Protein AF-A0A7W3MYZ3-F1 (afdb_monomer)

Mean predicted aligned error: 5.36 Å

Structure (mmCIF, N/CA/C/O backbone):
data_AF-A0A7W3MYZ3-F1
#
_entry.id   AF-A0A7W3MYZ3-F1
#
loop_
_atom_site.group_PDB
_atom_site.id
_atom_site.type_symbol
_atom_site.label_atom_id
_atom_site.label_alt_id
_atom_site.label_comp_id
_atom_site.label_asym_id
_atom_site.label_entity_id
_atom_site.label_seq_id
_atom_site.pdbx_PDB_ins_code
_atom_site.Cartn_x
_atom_site.Cartn_y
_atom_site.Cartn_z
_atom_site.occupancy
_atom_site.B_iso_or_equiv
_atom_site.auth_seq_id
_atom_site.auth_comp_id
_atom_site.auth_asym_id
_atom_site.auth_atom_id
_atom_site.pdbx_PDB_model_num
ATOM 1 N N . MET A 1 1 ? -15.641 0.475 -28.339 1.00 59.12 1 MET A N 1
ATOM 2 C CA . MET A 1 1 ? -14.166 0.461 -28.295 1.00 59.12 1 MET A CA 1
ATOM 3 C C . MET A 1 1 ? -13.726 1.706 -27.546 1.00 59.12 1 MET A C 1
ATOM 5 O O . MET A 1 1 ? -14.183 2.783 -27.915 1.00 59.12 1 MET A O 1
ATOM 9 N N . ASN A 1 2 ? -12.982 1.573 -26.448 1.00 84.94 2 ASN A N 1
ATOM 10 C CA . ASN A 1 2 ? -12.611 2.711 -25.605 1.00 84.94 2 ASN A CA 1
ATOM 11 C C . ASN A 1 2 ? -11.213 3.180 -26.030 1.00 84.94 2 ASN A C 1
ATOM 13 O O . ASN A 1 2 ? -10.227 2.579 -25.624 1.00 84.94 2 ASN A O 1
ATOM 17 N N . HIS A 1 3 ? -11.146 4.213 -26.877 1.00 89.25 3 HIS A N 1
ATOM 18 C CA . HIS A 1 3 ? -9.923 4.682 -27.552 1.00 89.25 3 HIS A CA 1
ATOM 19 C C . HIS A 1 3 ? -8.703 4.805 -26.624 1.00 89.25 3 HIS A C 1
ATOM 21 O O . HIS A 1 3 ? -7.592 4.441 -27.004 1.00 89.25 3 HIS A O 1
ATOM 27 N N . TYR A 1 4 ? -8.915 5.255 -25.386 1.00 90.94 4 TYR A N 1
ATOM 28 C CA . TYR A 1 4 ? -7.848 5.376 -24.397 1.00 90.94 4 TYR A CA 1
ATOM 29 C C . TYR A 1 4 ? -7.319 4.028 -23.898 1.00 90.94 4 TYR A C 1
ATOM 31 O O . TYR A 1 4 ? -6.123 3.917 -23.649 1.00 90.94 4 TYR A O 1
ATOM 39 N N . LEU A 1 5 ? -8.169 3.001 -23.789 1.00 90.69 5 LEU A N 1
ATOM 40 C CA . LEU A 1 5 ? -7.732 1.647 -23.437 1.00 90.69 5 LEU A CA 1
ATOM 41 C C . LEU A 1 5 ? -6.911 1.026 -24.569 1.00 90.69 5 LEU A C 1
ATOM 43 O O . LEU A 1 5 ? -5.870 0.434 -24.303 1.00 90.69 5 LEU A O 1
ATOM 47 N N . ASP A 1 6 ? -7.322 1.227 -25.823 1.00 92.56 6 ASP A N 1
ATOM 48 C CA . ASP A 1 6 ? -6.572 0.733 -26.985 1.00 92.56 6 ASP A CA 1
ATOM 49 C C . ASP A 1 6 ? -5.197 1.418 -27.083 1.00 92.56 6 ASP A C 1
ATOM 51 O O . ASP A 1 6 ? -4.174 0.773 -27.317 1.00 92.56 6 ASP A O 1
ATOM 55 N N . GLN A 1 7 ? -5.152 2.732 -26.840 1.00 93.69 7 GLN A N 1
ATOM 56 C CA . GLN A 1 7 ? -3.907 3.494 -26.812 1.00 93.69 7 GLN A CA 1
ATOM 57 C C . GLN A 1 7 ? -3.006 3.093 -25.634 1.00 93.69 7 GLN A C 1
ATOM 59 O O . GLN A 1 7 ? -1.790 2.993 -25.810 1.00 93.69 7 GLN A O 1
ATOM 64 N N . ALA A 1 8 ? -3.579 2.842 -24.454 1.00 87.69 8 ALA A N 1
ATOM 65 C CA . ALA A 1 8 ? -2.843 2.359 -23.290 1.00 87.69 8 ALA A CA 1
ATOM 66 C C . ALA A 1 8 ? -2.246 0.967 -23.543 1.00 87.69 8 ALA A C 1
ATOM 68 O O . ALA A 1 8 ? -1.067 0.753 -23.273 1.00 87.69 8 ALA A O 1
ATOM 69 N N . ALA A 1 9 ? -3.013 0.052 -24.142 1.00 90.56 9 ALA A N 1
ATOM 70 C CA . ALA A 1 9 ? -2.529 -1.275 -24.512 1.00 90.56 9 ALA A CA 1
ATOM 71 C C . ALA A 1 9 ? -1.378 -1.198 -25.528 1.00 90.56 9 ALA A C 1
ATOM 73 O O . ALA A 1 9 ? -0.348 -1.847 -25.351 1.00 90.56 9 ALA A O 1
ATOM 74 N N . ALA A 1 10 ? -1.503 -0.346 -26.550 1.00 92.94 10 ALA A N 1
ATOM 75 C CA . ALA A 1 10 ? -0.436 -0.118 -27.523 1.00 92.94 10 ALA A CA 1
ATOM 76 C C . ALA A 1 10 ? 0.819 0.522 -26.899 1.00 92.94 10 ALA A C 1
ATOM 78 O O . ALA A 1 10 ? 1.926 0.271 -27.364 1.00 92.94 10 ALA A O 1
ATOM 79 N N . LEU A 1 11 ? 0.665 1.355 -25.861 1.00 90.69 11 LEU A N 1
ATOM 80 C CA . LEU A 1 11 ? 1.771 1.909 -25.072 1.00 90.69 11 LEU A CA 1
ATOM 81 C C . LEU A 1 11 ? 2.471 0.846 -24.225 1.00 90.69 11 LEU A C 1
ATOM 83 O O . LEU A 1 11 ? 3.694 0.774 -24.261 1.00 90.69 11 LEU A O 1
ATOM 87 N N . ALA A 1 12 ? 1.711 0.013 -23.520 1.00 85.81 12 ALA A N 1
ATOM 88 C CA . ALA A 1 12 ? 2.263 -1.063 -22.705 1.00 85.81 12 ALA A CA 1
ATOM 89 C C . ALA A 1 12 ? 3.025 -2.088 -23.560 1.00 85.81 12 ALA A C 1
ATOM 91 O O . ALA A 1 12 ? 4.113 -2.510 -23.190 1.00 85.81 12 ALA A O 1
ATOM 92 N N . ALA A 1 13 ? 2.505 -2.423 -24.746 1.00 88.88 13 ALA A N 1
ATOM 93 C CA . ALA A 1 13 ? 3.128 -3.390 -25.651 1.00 88.88 13 ALA A CA 1
ATOM 94 C C . ALA A 1 13 ? 4.485 -2.945 -26.233 1.00 88.88 13 ALA A C 1
ATOM 96 O O . ALA A 1 13 ? 5.215 -3.776 -26.765 1.00 88.88 13 ALA A O 1
ATOM 97 N N . ARG A 1 14 ? 4.812 -1.647 -26.170 1.00 90.00 14 ARG A N 1
ATOM 98 C CA . ARG A 1 14 ? 6.094 -1.082 -26.632 1.00 90.00 14 ARG A CA 1
ATOM 99 C C . ARG A 1 14 ? 6.998 -0.620 -25.491 1.00 90.00 14 ARG A C 1
ATOM 101 O O . ARG A 1 14 ? 7.996 0.039 -25.762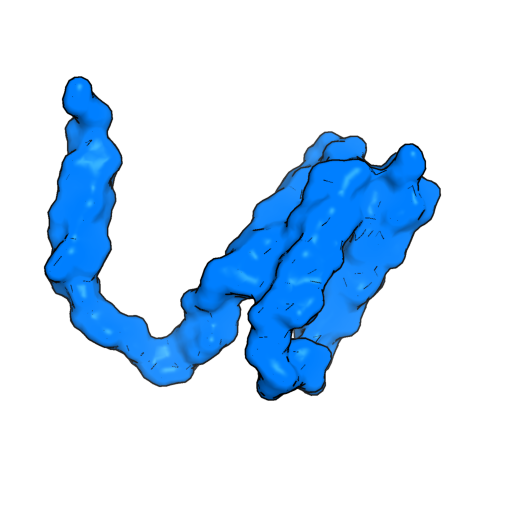 1.00 90.00 14 ARG A O 1
ATOM 108 N N . ALA A 1 15 ? 6.602 -0.857 -24.244 1.00 82.75 15 ALA A N 1
ATOM 109 C CA . ALA A 1 15 ? 7.439 -0.529 -23.106 1.00 82.75 15 ALA A CA 1
ATOM 110 C C . ALA A 1 15 ? 8.611 -1.515 -23.058 1.00 82.75 15 ALA A C 1
ATOM 112 O O . ALA A 1 15 ? 8.406 -2.727 -23.128 1.00 82.75 15 ALA A O 1
ATOM 113 N N . ASP A 1 16 ? 9.824 -0.981 -22.956 1.00 85.12 16 ASP A N 1
ATOM 114 C CA . ASP A 1 16 ? 11.001 -1.782 -22.639 1.00 85.12 16 ASP A CA 1
ATOM 115 C C . ASP A 1 16 ? 10.949 -2.242 -21.173 1.00 85.12 16 ASP A C 1
ATOM 117 O O . ASP A 1 16 ? 10.148 -1.743 -20.373 1.00 85.12 16 ASP A O 1
ATOM 121 N N . GLU A 1 17 ? 11.827 -3.182 -20.820 1.00 81.94 17 GLU A N 1
ATOM 122 C CA . GLU A 1 17 ? 11.972 -3.656 -19.444 1.00 81.94 17 GLU A CA 1
ATOM 123 C C . GLU A 1 17 ? 12.165 -2.461 -18.488 1.00 81.94 17 GLU A C 1
ATOM 125 O O . GLU A 1 17 ? 12.996 -1.581 -18.761 1.00 81.94 17 GLU A O 1
ATOM 130 N N . PRO A 1 18 ? 11.413 -2.388 -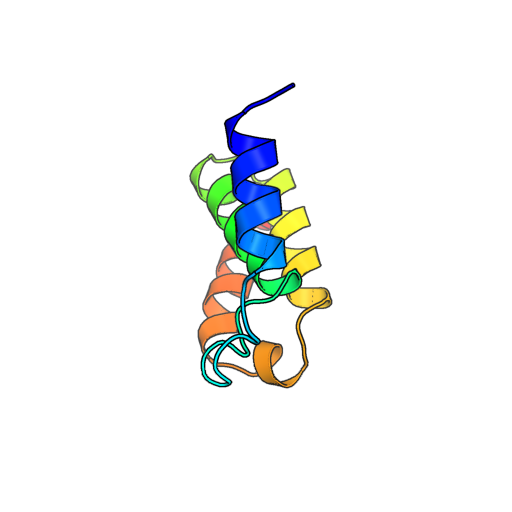17.375 1.00 80.81 18 PRO A N 1
ATOM 131 C CA . PRO A 1 18 ? 11.570 -1.301 -16.426 1.00 80.81 18 PRO A CA 1
ATOM 132 C C . PRO A 1 18 ? 12.998 -1.280 -15.860 1.00 80.81 18 PRO A C 1
ATOM 134 O O . PRO A 1 18 ? 13.629 -2.329 -15.693 1.00 80.81 18 PRO A O 1
ATOM 137 N N . PRO A 1 19 ? 13.536 -0.093 -15.530 1.00 86.06 19 PRO A N 1
ATOM 138 C CA . PRO A 1 19 ? 14.862 -0.012 -14.941 1.00 86.06 19 PRO A CA 1
ATOM 139 C C . PRO A 1 19 ? 14.895 -0.766 -13.598 1.00 86.06 19 PRO A C 1
ATOM 141 O O . PRO A 1 19 ? 13.929 -0.679 -12.833 1.00 86.06 19 PRO A O 1
ATOM 144 N N . PRO A 1 20 ? 16.011 -1.438 -13.242 1.00 85.62 20 PRO A N 1
ATOM 145 C CA . PRO A 1 20 ? 16.100 -2.240 -12.016 1.00 85.62 20 PRO A CA 1
ATOM 146 C C . PRO A 1 20 ? 15.783 -1.478 -10.720 1.00 85.62 20 PRO A C 1
ATOM 148 O O . PRO A 1 20 ? 15.381 -2.074 -9.728 1.00 85.62 20 PRO A O 1
ATOM 151 N N . SER A 1 21 ? 15.919 -0.149 -10.717 1.00 87.00 21 SER A N 1
ATOM 152 C CA . SER A 1 21 ? 15.564 0.712 -9.581 1.00 87.00 21 SER A CA 1
ATOM 153 C C . SER A 1 21 ? 14.067 0.721 -9.236 1.00 87.00 21 SER A C 1
ATOM 155 O O . SER A 1 21 ? 13.689 1.257 -8.195 1.00 87.00 21 SER A O 1
ATOM 157 N N . VAL A 1 22 ? 13.220 0.143 -10.089 1.00 88.12 22 VAL A N 1
ATOM 158 C CA . VAL A 1 22 ? 11.756 0.085 -9.953 1.00 88.12 22 VAL A CA 1
ATOM 159 C C . VAL A 1 22 ? 11.308 -1.305 -9.461 1.00 88.12 22 VAL A C 1
ATOM 161 O O . VAL A 1 22 ? 10.147 -1.676 -9.586 1.00 88.12 22 VAL A O 1
ATOM 164 N N 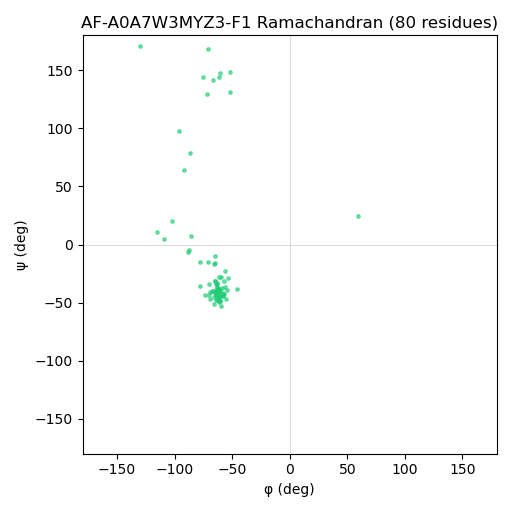. TYR A 1 23 ? 12.222 -2.074 -8.852 1.00 84.81 23 TYR A N 1
ATOM 165 C CA . TYR A 1 23 ? 11.989 -3.435 -8.339 1.00 84.81 23 TYR A CA 1
ATOM 166 C C . TYR A 1 23 ? 10.788 -3.555 -7.379 1.00 84.81 23 TYR A C 1
ATOM 168 O O . TYR A 1 23 ? 10.129 -4.592 -7.325 1.00 84.81 23 TYR A O 1
ATOM 176 N N . TRP A 1 24 ? 10.465 -2.475 -6.665 1.00 86.38 24 TRP A N 1
ATOM 177 C CA . TRP A 1 24 ? 9.355 -2.372 -5.714 1.00 86.38 24 TRP A CA 1
ATOM 178 C C . TRP A 1 24 ? 7.976 -2.176 -6.366 1.00 86.38 24 TRP A C 1
ATOM 180 O O . TRP A 1 24 ? 6.954 -2.373 -5.712 1.00 86.38 24 TRP A O 1
ATOM 190 N N . TYR A 1 25 ? 7.921 -1.813 -7.649 1.00 89.38 25 TYR A N 1
ATOM 191 C CA . TYR A 1 25 ? 6.690 -1.474 -8.366 1.00 89.38 25 TYR A CA 1
ATOM 192 C C . TYR A 1 25 ? 6.037 -2.731 -8.952 1.00 89.38 25 TYR A C 1
ATOM 194 O O . TYR A 1 25 ? 6.169 -3.046 -10.135 1.00 89.38 25 TYR A O 1
ATOM 202 N N . ASN A 1 26 ? 5.338 -3.479 -8.103 1.00 90.00 26 ASN A N 1
ATOM 203 C CA . ASN A 1 26 ? 4.691 -4.736 -8.470 1.00 90.00 26 ASN A CA 1
ATOM 204 C C . ASN A 1 26 ? 3.223 -4.787 -8.023 1.00 90.00 26 ASN A C 1
ATOM 206 O O . ASN A 1 26 ? 2.731 -3.914 -7.311 1.00 90.00 26 ASN A O 1
ATOM 210 N N . GLU A 1 27 ? 2.500 -5.810 -8.472 1.00 93.75 27 GLU A N 1
ATOM 211 C CA . GLU A 1 27 ? 1.074 -5.972 -8.170 1.00 93.75 27 GLU A CA 1
ATOM 212 C C . GLU A 1 27 ? 0.756 -6.020 -6.656 1.00 93.75 27 GLU A C 1
ATOM 214 O O . GLU A 1 27 ? -0.186 -5.338 -6.240 1.00 93.75 27 GLU A O 1
ATOM 219 N N . PRO A 1 28 ? 1.517 -6.731 -5.797 1.00 95.56 28 PRO A N 1
ATOM 220 C CA . PRO A 1 28 ? 1.329 -6.665 -4.344 1.00 95.56 28 PRO A CA 1
ATOM 221 C C . PRO A 1 28 ? 1.458 -5.250 -3.767 1.00 95.56 28 PRO A C 1
ATOM 223 O O . PRO A 1 28 ? 0.637 -4.837 -2.948 1.00 95.56 28 PRO A O 1
ATOM 226 N N . PHE A 1 29 ? 2.440 -4.472 -4.232 1.00 95.00 29 PHE A N 1
ATOM 227 C CA . PHE A 1 29 ? 2.579 -3.070 -3.841 1.00 95.00 29 PHE A CA 1
ATOM 228 C C . PHE A 1 29 ? 1.342 -2.249 -4.232 1.00 95.00 29 PHE A C 1
ATOM 230 O O . PHE A 1 29 ? 0.829 -1.486 -3.415 1.00 95.00 29 PHE A O 1
ATOM 237 N N . PHE A 1 30 ? 0.782 -2.456 -5.429 1.00 95.62 30 PHE A N 1
ATOM 238 C CA . PHE A 1 30 ? -0.456 -1.778 -5.830 1.00 95.62 30 PHE A CA 1
ATOM 239 C C . PHE A 1 30 ? -1.661 -2.124 -4.969 1.00 95.62 30 PHE A C 1
ATOM 241 O O . PHE A 1 30 ? -2.462 -1.231 -4.691 1.00 95.62 30 PHE A O 1
ATOM 248 N N . HIS A 1 31 ? -1.789 -3.372 -4.520 1.00 97.38 31 HIS A N 1
ATOM 249 C CA . HIS A 1 31 ? -2.862 -3.751 -3.604 1.00 97.38 31 HIS A CA 1
ATOM 250 C C . HIS A 1 31 ? -2.817 -2.923 -2.317 1.00 97.38 31 HIS A C 1
ATOM 252 O O . HIS A 1 31 ? -3.845 -2.382 -1.907 1.00 97.38 31 HIS A O 1
ATOM 258 N N . VAL A 1 32 ? -1.623 -2.728 -1.746 1.00 97.62 32 VAL A N 1
ATOM 259 C CA . VAL A 1 32 ? -1.443 -1.857 -0.577 1.00 97.62 32 VAL A CA 1
ATOM 260 C C . VAL A 1 32 ? -1.849 -0.419 -0.896 1.00 97.62 32 VAL A C 1
ATOM 262 O O . VAL A 1 32 ? -2.667 0.150 -0.179 1.00 97.62 32 VAL A O 1
ATOM 265 N N . GLN A 1 33 ? -1.361 0.157 -1.999 1.00 97.81 33 GLN A N 1
ATOM 266 C CA . GLN A 1 33 ? -1.672 1.546 -2.362 1.00 97.81 33 GLN A CA 1
ATOM 267 C C . GLN A 1 33 ? -3.176 1.781 -2.599 1.00 97.81 33 GLN A C 1
ATOM 269 O O . GLN A 1 33 ? -3.711 2.813 -2.196 1.00 97.81 33 GLN A O 1
ATOM 274 N N . ILE A 1 34 ? -3.879 0.825 -3.216 1.00 98.38 34 ILE A N 1
ATOM 275 C CA . ILE A 1 34 ? -5.339 0.884 -3.389 1.00 98.38 34 ILE A CA 1
ATOM 276 C C . ILE A 1 34 ? -6.044 0.761 -2.032 1.00 98.38 34 ILE A C 1
ATOM 278 O O . ILE A 1 34 ? -7.007 1.480 -1.766 1.00 98.38 34 ILE A O 1
ATOM 282 N N . GLY A 1 35 ? -5.549 -0.107 -1.151 1.00 98.50 35 GLY A N 1
ATOM 283 C CA . GLY A 1 35 ? -6.050 -0.234 0.211 1.00 98.50 35 GLY A CA 1
ATOM 284 C C . GLY A 1 35 ? -5.905 1.052 1.034 1.00 98.50 35 GLY A C 1
ATOM 285 O O . GLY A 1 35 ? -6.847 1.432 1.727 1.00 98.50 35 GLY A O 1
ATOM 286 N N . LEU A 1 36 ? -4.794 1.782 0.891 1.00 98.62 36 LEU A N 1
ATOM 287 C CA . LEU A 1 36 ? -4.618 3.107 1.503 1.00 98.62 36 LEU A CA 1
ATOM 288 C C . LEU A 1 36 ? -5.628 4.128 0.962 1.00 98.62 36 LEU A C 1
ATOM 290 O O . LEU A 1 36 ? -6.219 4.874 1.735 1.00 98.62 36 LEU A O 1
ATOM 294 N N . ALA A 1 37 ? -5.907 4.115 -0.343 1.00 98.62 37 ALA A N 1
ATOM 295 C CA . ALA A 1 37 ? -6.941 4.979 -0.914 1.00 98.62 37 ALA A CA 1
ATOM 296 C C . ALA A 1 37 ? -8.345 4.650 -0.365 1.00 98.62 37 ALA A C 1
ATOM 298 O O . ALA A 1 37 ? -9.141 5.554 -0.110 1.00 98.62 37 ALA A O 1
ATOM 299 N N . HIS A 1 38 ? -8.653 3.367 -0.141 1.00 98.62 38 HIS A N 1
ATOM 300 C CA . HIS A 1 38 ? -9.882 2.961 0.548 1.00 98.62 38 HIS A CA 1
ATOM 301 C C . HIS A 1 38 ? -9.914 3.440 2.006 1.00 98.62 38 HIS A C 1
ATOM 303 O O . HIS A 1 38 ? -10.970 3.865 2.479 1.00 98.62 38 HIS A O 1
ATOM 309 N N . LEU A 1 39 ? -8.778 3.402 2.708 1.00 98.56 39 LEU A N 1
ATOM 310 C CA . LEU A 1 39 ? -8.659 3.874 4.088 1.00 98.56 39 LEU A CA 1
ATOM 311 C C . LEU A 1 39 ? -8.955 5.375 4.190 1.00 98.56 39 LEU A C 1
ATOM 313 O O . LEU A 1 39 ? -9.787 5.772 5.005 1.00 98.56 39 LEU A O 1
ATOM 317 N N . ASP A 1 40 ? -8.360 6.183 3.310 1.00 98.31 40 ASP A N 1
ATOM 318 C CA . ASP A 1 40 ? -8.610 7.629 3.220 1.00 98.31 40 ASP A CA 1
ATOM 319 C C . ASP A 1 40 ? -10.078 7.950 2.886 1.00 98.31 40 ASP A C 1
ATOM 321 O O . ASP A 1 40 ? -10.611 8.983 3.289 1.00 98.31 40 ASP A O 1
ATOM 325 N N . ALA A 1 41 ? -10.761 7.045 2.181 1.00 98.38 41 ALA A N 1
ATOM 326 C CA . ALA A 1 41 ? -12.188 7.136 1.881 1.00 98.38 41 ALA A CA 1
ATOM 327 C C . ALA A 1 41 ? -13.100 6.572 2.993 1.00 98.38 41 ALA A C 1
ATOM 329 O O . ALA A 1 41 ? -14.311 6.461 2.784 1.00 98.38 41 ALA A O 1
ATOM 330 N N . HIS A 1 42 ? -12.550 6.194 4.155 1.00 98.19 42 HIS A N 1
ATOM 331 C CA . HIS A 1 42 ? -13.260 5.556 5.274 1.00 98.19 42 HIS A CA 1
ATOM 332 C C . HIS A 1 42 ? -13.944 4.221 4.914 1.00 98.19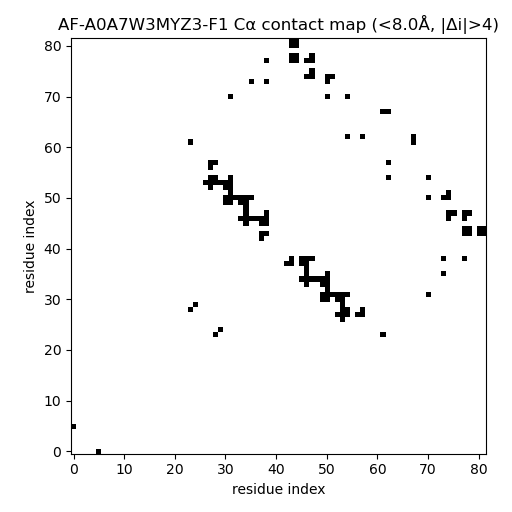 42 HIS A C 1
ATOM 334 O O . HIS A 1 42 ? -14.900 3.787 5.559 1.00 98.19 42 HIS A O 1
ATOM 340 N N . GLN A 1 43 ? -13.457 3.538 3.877 1.00 98.62 43 GLN A N 1
ATOM 341 C CA . GLN A 1 43 ? -13.933 2.226 3.435 1.00 98.62 43 GLN A CA 1
ATOM 342 C C . GLN A 1 43 ? -13.118 1.126 4.123 1.00 98.62 43 GLN A C 1
ATOM 344 O O . GLN A 1 43 ? -12.367 0.382 3.495 1.00 98.62 43 GLN A O 1
ATOM 349 N N . TYR A 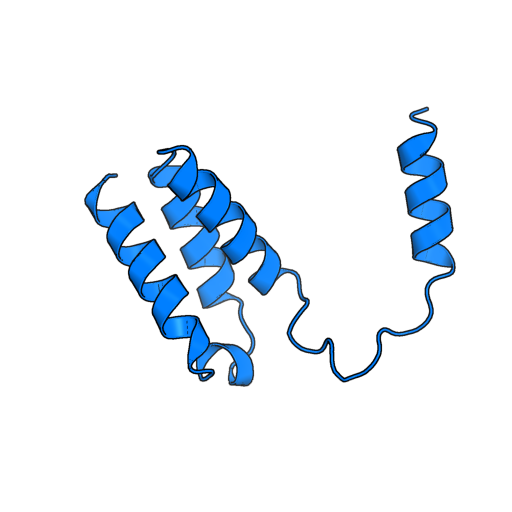1 44 ? -13.245 1.056 5.449 1.00 98.44 44 TYR A N 1
ATOM 350 C CA . TYR A 1 44 ? -12.327 0.322 6.326 1.00 98.44 44 TYR A CA 1
ATOM 351 C C . TYR A 1 44 ? -12.204 -1.175 6.025 1.00 98.44 44 TYR A C 1
ATOM 353 O O . TYR A 1 44 ? -11.107 -1.724 6.076 1.00 98.44 44 TYR A O 1
ATOM 361 N N . ARG A 1 45 ? -13.305 -1.838 5.647 1.00 98.56 45 ARG A N 1
ATOM 362 C CA . ARG A 1 45 ? -13.285 -3.265 5.288 1.00 98.56 45 ARG A CA 1
ATOM 363 C C . ARG A 1 45 ? -12.471 -3.508 4.018 1.00 98.56 45 ARG A C 1
ATOM 365 O O . ARG A 1 45 ? -11.563 -4.327 4.028 1.00 98.56 45 ARG A O 1
ATOM 372 N N . GLN A 1 46 ? -12.760 -2.755 2.956 1.00 98.56 46 GLN A N 1
ATOM 373 C CA . GLN A 1 46 ? -12.025 -2.841 1.693 1.00 98.56 46 GLN A CA 1
ATOM 374 C C . GLN A 1 46 ? -10.552 -2.474 1.881 1.00 98.56 46 GLN A C 1
ATOM 376 O O . GLN A 1 46 ? -9.683 -3.115 1.298 1.00 98.56 46 GLN A O 1
ATOM 381 N N . ALA A 1 47 ? -10.271 -1.473 2.719 1.00 98.69 47 ALA A N 1
ATOM 382 C CA . ALA A 1 47 ? -8.913 -1.099 3.075 1.00 98.69 47 ALA A CA 1
ATOM 383 C C . ALA A 1 47 ? -8.168 -2.260 3.746 1.00 98.69 47 ALA A C 1
ATOM 385 O O . ALA A 1 47 ? -7.101 -2.648 3.275 1.00 98.69 47 ALA A O 1
ATOM 386 N N . ALA A 1 48 ? -8.743 -2.856 4.795 1.00 98.69 48 ALA A N 1
ATOM 387 C CA . ALA A 1 48 ? -8.122 -3.963 5.514 1.00 98.69 48 ALA A CA 1
ATOM 388 C C . ALA A 1 48 ? -7.863 -5.172 4.602 1.00 98.69 48 ALA A C 1
ATOM 390 O O . ALA A 1 48 ? -6.770 -5.736 4.642 1.00 98.69 48 ALA A O 1
ATOM 391 N N . ASP A 1 49 ? -8.834 -5.534 3.758 1.00 98.56 49 ASP A N 1
ATOM 392 C CA . ASP A 1 49 ? -8.713 -6.665 2.834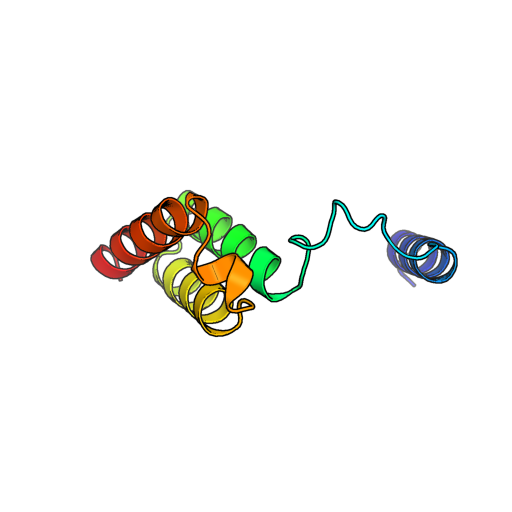 1.00 98.56 49 ASP A CA 1
ATOM 393 C C . ASP A 1 49 ? -7.594 -6.431 1.803 1.00 98.56 49 ASP A C 1
ATOM 395 O O . ASP A 1 49 ? -6.741 -7.296 1.598 1.00 98.56 49 ASP A O 1
ATOM 399 N N . MET A 1 50 ? -7.551 -5.243 1.191 1.00 98.44 50 MET A N 1
ATOM 400 C CA . MET A 1 50 ? -6.566 -4.903 0.158 1.00 98.44 50 MET A CA 1
ATOM 401 C C . MET A 1 50 ? -5.149 -4.743 0.718 1.00 98.44 50 MET A C 1
ATOM 403 O O . MET A 1 50 ? -4.199 -5.255 0.123 1.00 98.44 50 MET A O 1
ATOM 407 N N . ILE A 1 51 ? -4.992 -4.072 1.867 1.00 98.44 51 ILE A N 1
ATOM 408 C CA . ILE A 1 51 ? -3.676 -3.899 2.502 1.00 98.44 51 ILE A CA 1
ATOM 409 C C . ILE A 1 51 ? -3.135 -5.257 2.961 1.00 98.44 51 ILE A C 1
ATOM 411 O O . ILE A 1 51 ? -1.976 -5.565 2.690 1.00 98.44 51 ILE A O 1
ATOM 415 N N . ALA A 1 52 ? -3.963 -6.095 3.598 1.00 98.25 52 ALA A N 1
ATOM 416 C CA . ALA A 1 52 ? -3.541 -7.424 4.034 1.00 98.25 52 ALA A CA 1
ATOM 417 C C . ALA A 1 52 ? -3.120 -8.306 2.851 1.00 98.25 52 ALA A C 1
ATOM 419 O O . ALA A 1 52 ? -2.041 -8.890 2.883 1.00 98.25 52 ALA A O 1
ATOM 420 N N . ALA A 1 53 ? -3.924 -8.349 1.782 1.00 98.06 53 ALA A N 1
ATOM 421 C CA . ALA A 1 53 ? -3.599 -9.129 0.590 1.00 98.06 53 ALA A CA 1
ATOM 422 C C . ALA A 1 53 ? -2.288 -8.669 -0.068 1.00 98.06 53 ALA A C 1
ATOM 424 O O . ALA A 1 53 ? -1.474 -9.499 -0.476 1.00 98.06 53 ALA A O 1
ATOM 425 N N . GLY A 1 54 ? -2.063 -7.354 -0.147 1.00 97.44 54 GLY A N 1
ATOM 426 C CA . GLY A 1 54 ? -0.824 -6.794 -0.678 1.00 97.44 54 GLY A CA 1
ATOM 427 C C . GLY A 1 54 ? 0.396 -7.164 0.165 1.00 97.44 54 GLY A C 1
ATOM 428 O O . GLY A 1 54 ? 1.390 -7.635 -0.383 1.00 97.44 54 GLY A O 1
ATOM 429 N N . LEU A 1 55 ? 0.309 -7.014 1.491 1.00 96.94 55 LEU A N 1
ATOM 430 C CA . LEU A 1 55 ? 1.392 -7.369 2.411 1.00 96.94 55 LEU A CA 1
ATOM 431 C C . LEU A 1 55 ? 1.715 -8.867 2.379 1.00 96.94 55 LEU A C 1
ATOM 433 O O . LEU A 1 55 ? 2.886 -9.224 2.279 1.00 96.94 55 LEU A O 1
ATOM 437 N N . ASP A 1 56 ? 0.707 -9.741 2.388 1.00 97.12 56 ASP A N 1
ATOM 438 C CA . ASP A 1 56 ? 0.908 -11.196 2.356 1.00 97.12 56 ASP A CA 1
ATOM 439 C C . ASP A 1 56 ? 1.578 -11.666 1.053 1.00 97.12 56 ASP A C 1
ATOM 441 O O . ASP A 1 56 ? 2.377 -12.607 1.061 1.00 97.12 56 ASP A O 1
ATOM 445 N N . ALA A 1 57 ? 1.281 -11.000 -0.067 1.00 96.56 57 ALA A N 1
ATOM 446 C CA . ALA A 1 57 ? 1.828 -11.330 -1.380 1.00 96.56 57 ALA A CA 1
ATOM 447 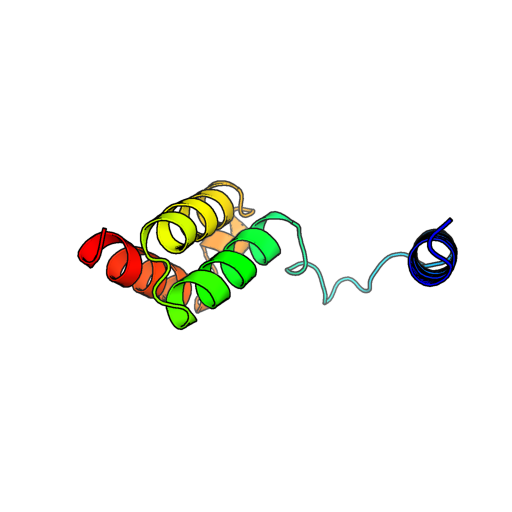C C . ALA A 1 57 ? 3.169 -10.638 -1.694 1.00 96.56 57 ALA A C 1
ATOM 449 O O . ALA A 1 57 ? 3.778 -10.933 -2.727 1.00 96.56 57 ALA A O 1
ATOM 450 N N . MET A 1 58 ? 3.649 -9.718 -0.847 1.00 94.81 58 MET A N 1
ATOM 451 C CA . MET A 1 58 ? 4.901 -9.005 -1.105 1.00 94.81 58 MET A CA 1
ATOM 452 C C . MET A 1 58 ? 6.125 -9.943 -1.057 1.00 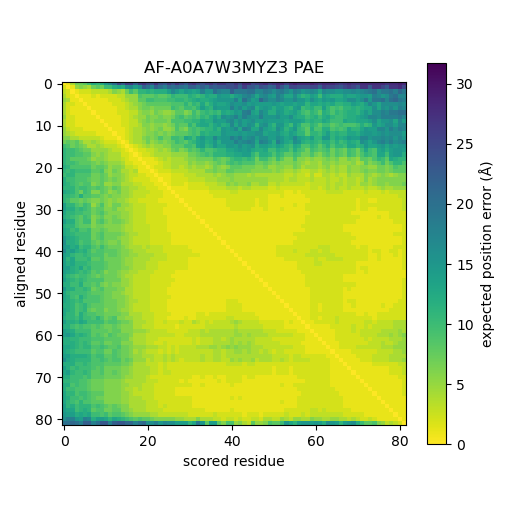94.81 58 MET A C 1
ATOM 454 O O . MET A 1 58 ? 6.232 -10.805 -0.171 1.00 94.81 58 MET A O 1
ATOM 458 N N . PRO A 1 59 ? 7.111 -9.738 -1.957 1.00 93.88 59 PRO A N 1
ATOM 459 C CA . PRO A 1 59 ? 8.412 -10.392 -1.863 1.00 93.88 59 PRO A CA 1
ATOM 460 C C . PRO A 1 59 ? 9.044 -10.202 -0.483 1.00 93.88 59 PRO A C 1
ATOM 462 O O . PRO A 1 59 ? 8.857 -9.169 0.156 1.00 93.88 59 PRO A O 1
ATOM 465 N N . GLN A 1 60 ? 9.821 -11.186 -0.029 1.00 92.12 60 GLN A N 1
ATOM 466 C CA . GLN A 1 60 ? 10.436 -11.147 1.302 1.00 92.12 60 GLN A CA 1
ATOM 467 C C . GLN A 1 60 ? 11.281 -9.883 1.523 1.00 92.12 60 GLN A C 1
ATOM 469 O O . GLN A 1 60 ? 11.096 -9.209 2.527 1.00 92.12 60 GLN A O 1
ATOM 474 N N . GLU A 1 61 ? 12.131 -9.524 0.560 1.00 90.81 61 GLU A N 1
ATOM 475 C CA . GLU A 1 61 ? 12.955 -8.308 0.623 1.00 90.81 61 GLU A CA 1
ATOM 476 C C . GLU A 1 61 ? 12.111 -7.042 0.827 1.00 90.81 61 GLU A C 1
ATOM 478 O O . GLU A 1 61 ? 12.505 -6.135 1.551 1.00 90.81 61 GLU A O 1
ATOM 483 N N . HIS A 1 62 ? 10.923 -6.991 0.221 1.00 91.44 62 HIS A N 1
ATOM 484 C CA . HIS A 1 62 ? 10.024 -5.854 0.371 1.00 91.44 62 HIS A CA 1
ATOM 485 C C . HIS A 1 62 ? 9.385 -5.852 1.751 1.00 91.44 62 HIS A C 1
ATOM 487 O O . HIS A 1 62 ? 9.349 -4.803 2.373 1.00 91.44 62 HIS A O 1
ATOM 493 N N . ARG A 1 63 ? 8.935 -7.016 2.244 1.00 89.38 63 ARG A N 1
ATOM 494 C CA . ARG A 1 63 ? 8.355 -7.167 3.590 1.00 89.38 63 ARG A CA 1
ATOM 495 C C . ARG A 1 63 ? 9.319 -6.770 4.708 1.00 89.38 63 ARG A C 1
ATOM 497 O O . ARG A 1 63 ? 8.873 -6.351 5.767 1.00 89.38 63 ARG A O 1
ATOM 504 N N . GLU A 1 64 ? 10.619 -6.898 4.472 1.00 91.50 64 GLU A N 1
ATOM 505 C CA . GLU A 1 64 ? 11.675 -6.523 5.419 1.00 91.50 64 GLU A CA 1
ATOM 506 C C . GLU A 1 64 ? 12.096 -5.047 5.306 1.00 91.50 64 GLU A C 1
ATOM 508 O O . GLU A 1 64 ? 12.907 -4.571 6.103 1.00 91.50 64 GLU A O 1
ATOM 513 N N . ALA A 1 65 ? 11.562 -4.303 4.335 1.00 92.12 65 ALA A N 1
ATOM 514 C CA . ALA A 1 65 ? 11.896 -2.901 4.156 1.00 92.12 65 ALA A CA 1
ATOM 515 C C . ALA A 1 65 ? 11.221 -2.013 5.213 1.00 92.12 65 ALA A C 1
ATOM 517 O O . ALA A 1 65 ? 10.064 -2.209 5.577 1.00 92.12 65 ALA A O 1
ATOM 518 N N . GLU A 1 66 ? 11.918 -0.965 5.656 1.00 92.50 66 GLU A N 1
ATOM 519 C CA . GLU A 1 66 ? 11.459 -0.085 6.747 1.00 92.50 66 GLU A CA 1
ATOM 520 C C . GLU A 1 66 ? 10.093 0.567 6.482 1.00 92.50 66 GLU A C 1
ATOM 522 O O . GLU A 1 66 ? 9.321 0.817 7.405 1.00 92.50 66 GLU A O 1
ATOM 527 N N . TRP A 1 67 ? 9.770 0.831 5.216 1.00 88.38 67 TRP A N 1
ATOM 528 C CA . TRP A 1 67 ? 8.510 1.466 4.836 1.00 88.38 67 TRP A CA 1
ATOM 529 C C . TRP A 1 67 ? 7.284 0.561 5.015 1.00 88.38 67 TRP A C 1
ATOM 531 O O . TRP A 1 67 ? 6.170 1.083 5.037 1.00 88.38 67 TRP A O 1
ATOM 541 N N . VAL A 1 68 ? 7.460 -0.755 5.191 1.00 95.19 68 VAL A N 1
ATOM 542 C CA . VAL A 1 68 ? 6.357 -1.701 5.437 1.00 95.19 68 VAL A CA 1
ATOM 543 C C . VAL A 1 68 ? 5.661 -1.438 6.762 1.00 95.19 68 VAL A C 1
ATOM 545 O O . VAL A 1 68 ? 4.444 -1.596 6.835 1.00 95.19 68 VAL A O 1
ATOM 548 N N . ALA A 1 69 ? 6.385 -0.942 7.767 1.00 96.31 69 ALA A N 1
ATOM 549 C CA . ALA A 1 69 ? 5.802 -0.597 9.061 1.00 96.31 69 ALA A CA 1
ATOM 550 C C . ALA A 1 69 ? 4.619 0.382 8.918 1.00 96.31 69 ALA A C 1
ATOM 552 O O . ALA A 1 69 ? 3.580 0.194 9.543 1.00 96.31 69 ALA A O 1
ATOM 553 N N . ASN A 1 70 ? 4.711 1.359 8.006 1.00 96.94 70 ASN A N 1
ATOM 554 C CA . ASN A 1 70 ? 3.615 2.302 7.743 1.00 96.94 70 ASN A CA 1
ATOM 555 C C . ASN A 1 70 ? 2.357 1.604 7.193 1.00 96.94 70 ASN A C 1
ATOM 557 O O . ASN A 1 70 ? 1.232 2.033 7.441 1.00 96.94 70 ASN A O 1
ATOM 561 N N . TYR A 1 71 ? 2.533 0.533 6.418 1.00 97.25 71 TYR A N 1
ATOM 562 C CA . TYR A 1 71 ? 1.428 -0.237 5.850 1.00 97.25 71 TYR A CA 1
ATOM 563 C C . TYR A 1 71 ? 0.799 -1.171 6.881 1.00 97.25 71 TYR A C 1
ATOM 565 O O . TYR A 1 71 ? -0.419 -1.340 6.889 1.00 97.25 71 TYR A O 1
ATOM 573 N N . GLU A 1 72 ? 1.601 -1.735 7.781 1.00 97.81 72 GLU A N 1
ATOM 574 C CA . GLU A 1 72 ? 1.109 -2.505 8.925 1.00 97.81 72 GLU A CA 1
ATOM 575 C C . GLU A 1 72 ? 0.309 -1.622 9.893 1.00 97.81 72 GLU A C 1
ATOM 577 O O . GLU A 1 72 ? -0.766 -2.020 10.344 1.00 97.81 72 GLU A O 1
ATOM 582 N N . GLU A 1 73 ? 0.772 -0.396 10.149 1.00 98.38 73 GLU A N 1
ATOM 583 C CA . GLU A 1 73 ? 0.032 0.608 10.921 1.00 98.38 73 GLU A CA 1
ATOM 584 C C . GLU A 1 73 ? -1.295 0.978 10.247 1.00 98.38 73 GLU A C 1
ATOM 586 O O . GLU A 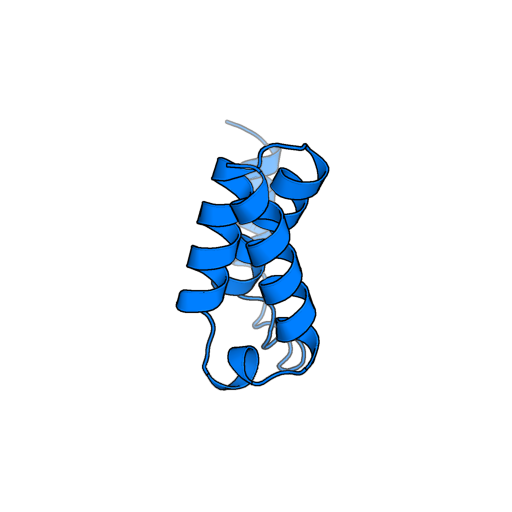1 73 ? -2.341 1.002 10.900 1.00 98.38 73 GLU A O 1
ATOM 591 N N . ALA A 1 74 ? -1.289 1.201 8.930 1.00 98.38 74 ALA A N 1
ATOM 592 C CA . ALA A 1 74 ? -2.509 1.464 8.172 1.00 98.38 74 ALA A CA 1
ATOM 593 C C . ALA A 1 74 ? -3.487 0.275 8.205 1.00 98.38 74 ALA A C 1
ATOM 595 O O . ALA A 1 74 ? -4.698 0.470 8.328 1.00 98.38 74 ALA A O 1
ATOM 596 N N . LEU A 1 75 ? -2.979 -0.961 8.145 1.00 98.50 75 LEU A N 1
ATOM 597 C CA . LEU A 1 75 ? -3.788 -2.171 8.287 1.00 98.50 75 LEU A CA 1
ATOM 598 C C . LEU A 1 75 ? -4.411 -2.277 9.682 1.00 98.50 75 LEU A C 1
ATOM 600 O O . LEU A 1 75 ? -5.586 -2.629 9.799 1.00 98.50 75 LEU A O 1
ATOM 604 N N . ALA A 1 76 ? -3.644 -1.980 10.732 1.00 98.56 76 ALA A N 1
ATOM 605 C CA . ALA A 1 76 ? -4.156 -1.948 12.098 1.00 98.56 76 ALA A CA 1
ATOM 606 C C . ALA A 1 76 ? -5.270 -0.901 12.235 1.00 98.56 76 ALA A C 1
ATOM 608 O O . ALA A 1 76 ? -6.373 -1.235 12.666 1.00 98.56 76 ALA A O 1
ATOM 609 N N . LEU A 1 77 ? -5.033 0.321 11.746 1.00 98.50 77 LEU A N 1
ATOM 610 C CA . LEU A 1 77 ? -6.027 1.394 11.760 1.00 98.50 77 LEU A CA 1
ATOM 611 C C . LEU A 1 77 ? -7.311 1.001 11.022 1.00 98.50 77 LEU A C 1
ATOM 613 O O . LEU A 1 77 ? -8.409 1.255 11.519 1.00 98.50 77 LEU A O 1
ATOM 617 N N . ALA A 1 78 ? -7.184 0.380 9.846 1.00 98.44 78 ALA A N 1
ATOM 618 C CA . ALA A 1 78 ? -8.327 -0.102 9.086 1.00 98.44 78 ALA A CA 1
ATOM 619 C C . ALA A 1 78 ? -9.127 -1.137 9.890 1.00 98.44 78 ALA A C 1
ATOM 621 O O . ALA A 1 78 ? -10.339 -0.996 10.018 1.00 98.44 78 ALA A O 1
ATOM 622 N N . ARG A 1 79 ? -8.454 -2.140 10.471 1.00 98.31 79 ARG A N 1
ATOM 623 C CA . ARG A 1 79 ? -9.087 -3.224 11.244 1.00 98.31 79 ARG A CA 1
ATOM 624 C C . ARG A 1 79 ? -9.807 -2.739 12.498 1.00 98.31 79 ARG A C 1
ATOM 626 O O . ARG A 1 79 ? -10.855 -3.292 12.816 1.00 98.31 79 ARG A O 1
ATOM 633 N N . ASP A 1 80 ? -9.301 -1.702 13.157 1.00 98.25 80 ASP A N 1
ATOM 634 C CA . ASP A 1 80 ? -9.937 -1.113 14.343 1.00 98.25 80 ASP A CA 1
ATOM 635 C C . ASP A 1 80 ? -11.306 -0.466 14.043 1.00 98.25 80 ASP A C 1
ATOM 637 O O . ASP A 1 80 ? -12.083 -0.206 14.963 1.00 98.25 80 ASP A O 1
ATOM 641 N N . HIS A 1 81 ? -11.616 -0.218 12.765 1.00 94.62 81 HIS A N 1
ATOM 642 C CA . HIS A 1 81 ? -12.835 0.456 12.304 1.00 94.62 81 HIS A CA 1
ATOM 643 C C . HIS A 1 81 ? -13.767 -0.437 11.453 1.00 94.62 81 HIS A C 1
ATOM 645 O O . HIS A 1 81 ? -14.700 0.077 10.825 1.00 94.62 81 HIS A O 1
ATOM 651 N N . VAL A 1 82 ? -13.524 -1.755 11.399 1.00 80.81 82 VAL A N 1
ATOM 652 C CA . VAL A 1 82 ? -14.372 -2.745 10.691 1.00 80.81 82 VAL A CA 1
ATOM 653 C C . VAL A 1 82 ? -15.482 -3.292 11.581 1.00 80.81 82 VAL A C 1
ATOM 655 O O . VAL A 1 82 ? -16.588 -3.520 11.024 1.00 80.81 82 VAL A O 1
#

Organism: NCBI:txid1411118

Radius of gyration: 15.5 Å; Cα contacts (8 Å, |Δi|>4): 72; chains: 1; bounding box: 30×19×43 Å

Secondary structure (DSSP, 8-state):
--HHHHHHHHHHTTPPPPPGGGTT-SHHHHHHHHHHHHHHTT-HHHHHHHHHHHHHHS-HHHHTSTTHHHHHHHHHHHHTT-

Nearest PDB structures (foldseek):
  5fvl-assembly2_B  TM=6.697E-01  e=1.442E+00  Saccharomyces cerevisiae
  2vkj-assembly1_A  TM=6.231E-01  e=1.839E+00  Thermotoga maritima
  4a5x-assembly2_B  TM=6.386E-01  e=1.629E+00  Homo sapiens
  8uc6-assembly2_B  TM=4.312E-01  e=1.533E+00  Homo sapiens
  8uc6-assembly1_C  TM=4.363E-01  e=1.839E+00  Homo sapiens

Foldseek 3Di:
DPVVVVVVVVVVVPDDDDDVVCVQVDPLNVLLVVLVVCVVVVVLVSNLVSLVSSLVPDDPVVVPDPCVVVSVVSNVVSVVSD

Sequence (82 aa):
MNHYLDQAAALAARADEPPPSVYWYNEPFFHVQIGLAHLDAHQYRQAADMIAAGLDAMPQEHREAEWVANYEEALALARDHV

pLDDT: mean 93.28, std 6.38, range [59.12, 98.69]

Solvent-accessible surface area (backbone atoms only — not comparable to full-atom values): 4588 Å² total; per-residue (Å²): 134,61,68,67,59,56,51,48,50,60,49,59,75,69,57,72,84,76,64,78,92,51,74,74,76,44,72,30,50,48,31,30,56,52,10,51,55,27,41,78,67,69,36,19,57,62,10,27,54,28,25,48,54,9,60,74,61,40,57,68,75,57,64,69,35,80,72,41,57,61,54,53,50,51,32,50,60,17,56,79,67,100